Protein AF-A0A124ISJ4-F1 (afdb_monomer_lite)

Radius of gyration: 12.11 Å; chains: 1; bounding box: 34×25×30 Å

Structure (mmCIF, N/CA/C/O backbone):
data_AF-A0A124ISJ4-F1
#
_entry.id   AF-A0A124ISJ4-F1
#
loop_
_atom_site.group_PDB
_atom_site.id
_atom_site.type_symbol
_atom_site.label_atom_id
_atom_site.label_alt_id
_atom_site.label_comp_id
_atom_site.label_asym_id
_atom_site.label_entity_id
_atom_site.label_seq_id
_atom_site.pdbx_PDB_ins_code
_atom_site.Cartn_x
_atom_site.Cartn_y
_atom_site.Cartn_z
_atom_site.occupancy
_atom_site.B_iso_or_equiv
_atom_site.auth_seq_id
_atom_site.auth_comp_id
_atom_site.auth_asym_id
_atom_site.auth_atom_id
_atom_site.pdbx_PDB_model_num
ATOM 1 N N . ALA A 1 1 ? 9.299 9.063 -12.929 1.00 44.94 1 ALA A N 1
ATOM 2 C CA . ALA A 1 1 ? 8.234 8.607 -12.011 1.00 44.94 1 ALA A CA 1
ATOM 3 C C . ALA A 1 1 ? 6.878 8.981 -12.602 1.00 44.94 1 ALA A C 1
ATOM 5 O O . ALA A 1 1 ? 6.695 10.139 -12.966 1.00 44.94 1 ALA A O 1
ATOM 6 N N . CYS A 1 2 ? 5.970 8.017 -12.774 1.00 43.09 2 CYS A N 1
ATOM 7 C CA . CYS A 1 2 ? 4.635 8.282 -13.308 1.00 43.09 2 CYS A CA 1
ATOM 8 C C . CYS A 1 2 ? 3.858 9.215 -12.377 1.00 43.09 2 CYS A C 1
ATOM 10 O O . CYS A 1 2 ? 3.567 8.867 -11.238 1.00 43.09 2 CYS A O 1
ATOM 12 N N . ARG A 1 3 ? 3.522 10.410 -12.866 1.00 44.69 3 ARG A N 1
ATOM 13 C CA . ARG A 1 3 ? 2.771 11.413 -12.100 1.00 44.69 3 ARG A CA 1
ATOM 14 C C . ARG A 1 3 ? 1.317 10.977 -11.838 1.00 44.69 3 ARG A C 1
ATOM 16 O O . ARG A 1 3 ? 0.729 11.427 -10.865 1.00 44.69 3 ARG A O 1
ATOM 23 N N . SER A 1 4 ? 0.781 10.056 -12.648 1.00 48.16 4 SER A N 1
ATOM 24 C CA . SER A 1 4 ? -0.601 9.557 -12.564 1.00 48.16 4 SER A CA 1
ATOM 25 C C . SER A 1 4 ? -0.850 8.521 -11.467 1.00 48.16 4 SER A C 1
ATOM 27 O O . SER A 1 4 ? -2.001 8.300 -11.110 1.00 48.16 4 SER A O 1
ATOM 29 N N . THR A 1 5 ? 0.190 7.898 -10.901 1.00 52.09 5 THR A N 1
ATOM 30 C CA . THR A 1 5 ? 0.039 6.921 -9.804 1.00 52.09 5 THR A CA 1
ATOM 31 C C . THR A 1 5 ? -0.548 7.558 -8.534 1.00 52.09 5 THR A C 1
ATOM 33 O O . THR A 1 5 ? -1.005 6.850 -7.645 1.00 52.09 5 THR A O 1
ATOM 36 N N . LEU A 1 6 ? -0.521 8.894 -8.434 1.00 51.62 6 LEU A N 1
ATOM 37 C CA . LEU A 1 6 ? -0.985 9.655 -7.271 1.00 51.62 6 LEU A CA 1
ATOM 38 C C . LEU A 1 6 ? -2.476 10.019 -7.307 1.00 51.62 6 LEU A C 1
ATOM 40 O O . LEU A 1 6 ? -3.011 10.353 -6.252 1.00 51.62 6 LEU A O 1
ATOM 44 N N . GLU A 1 7 ? -3.119 9.997 -8.478 1.00 53.47 7 GLU A N 1
ATOM 45 C CA . GLU A 1 7 ? -4.506 10.468 -8.630 1.00 53.47 7 GLU A CA 1
ATOM 46 C C . GLU A 1 7 ? -5.519 9.314 -8.604 1.00 53.47 7 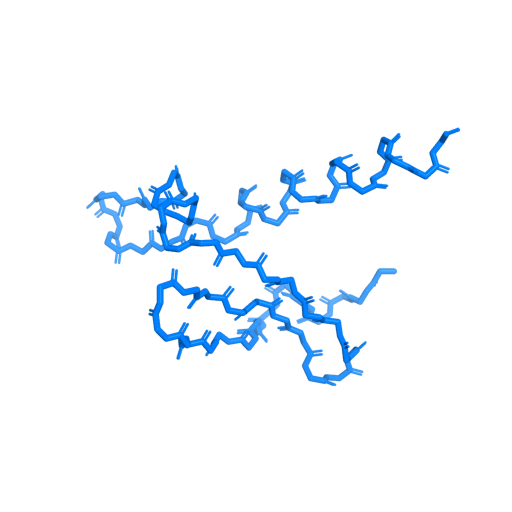GLU A C 1
ATOM 48 O O . GLU A 1 7 ? -6.515 9.429 -7.901 1.00 53.47 7 GLU A O 1
ATOM 53 N N . ASP A 1 8 ? -5.216 8.177 -9.245 1.00 57.91 8 ASP A N 1
ATOM 54 C CA . ASP A 1 8 ? -6.074 6.979 -9.242 1.00 57.91 8 ASP A CA 1
ATOM 55 C C . ASP A 1 8 ? -5.225 5.693 -9.347 1.00 57.91 8 ASP A C 1
ATOM 57 O O . ASP A 1 8 ? -5.017 5.154 -10.441 1.00 57.91 8 ASP A O 1
ATOM 61 N N . PRO A 1 9 ? -4.650 5.203 -8.233 1.00 65.25 9 PRO A N 1
ATOM 62 C CA . PRO A 1 9 ? -3.976 3.913 -8.223 1.00 65.25 9 PRO A CA 1
ATOM 63 C C . PRO A 1 9 ? -4.998 2.785 -8.407 1.00 65.25 9 PRO A C 1
ATOM 65 O O . PRO A 1 9 ? -6.031 2.732 -7.739 1.00 65.25 9 PRO A O 1
ATOM 68 N N . LEU A 1 10 ? -4.683 1.853 -9.300 1.00 67.75 10 LEU A N 1
ATOM 69 C CA . LEU A 1 10 ? -5.468 0.651 -9.521 1.00 67.75 10 LEU A CA 1
ATOM 70 C C . LEU A 1 10 ? -5.218 -0.310 -8.357 1.00 67.75 10 LEU A C 1
ATOM 72 O O . LEU A 1 10 ? -4.070 -0.636 -8.037 1.00 67.75 10 LEU A O 1
ATOM 76 N N . PHE A 1 11 ? -6.308 -0.711 -7.709 1.00 72.19 11 PHE A N 1
ATOM 77 C CA . PHE A 1 11 ? -6.315 -1.561 -6.526 1.00 72.19 11 PHE A CA 1
ATOM 78 C C . PHE A 1 11 ? -6.968 -2.895 -6.874 1.00 72.19 11 PHE A C 1
ATOM 80 O O . PHE A 1 11 ? -8.141 -2.933 -7.248 1.00 72.19 11 PHE A O 1
ATOM 87 N N . ILE A 1 12 ? -6.211 -3.984 -6.749 1.00 80.12 12 ILE A N 1
ATOM 88 C CA . ILE A 1 12 ? -6.710 -5.340 -6.998 1.00 80.12 12 ILE A CA 1
ATOM 89 C C . ILE A 1 12 ? -6.439 -6.183 -5.756 1.00 80.12 12 ILE A C 1
ATOM 91 O O . ILE A 1 12 ? -5.294 -6.322 -5.327 1.00 80.12 12 ILE A O 1
ATOM 95 N N . GLU A 1 13 ? -7.488 -6.764 -5.179 1.00 80.56 13 GLU A N 1
ATOM 96 C CA . GLU A 1 13 ? -7.346 -7.756 -4.114 1.00 80.56 13 GLU A CA 1
ATOM 97 C C . GLU A 1 13 ? -7.282 -9.154 -4.713 1.00 80.56 13 GLU A C 1
ATOM 99 O O . GLU A 1 13 ? -8.196 -9.583 -5.414 1.00 80.56 13 GLU A O 1
ATOM 104 N N . GLU A 1 14 ? -6.222 -9.887 -4.392 1.00 85.06 14 GLU A N 1
ATOM 105 C CA . GLU A 1 14 ? -6.026 -11.259 -4.843 1.00 85.06 14 GLU A CA 1
ATOM 106 C C . GLU A 1 14 ? -5.637 -12.128 -3.643 1.00 85.06 14 GLU A C 1
ATOM 108 O O . GLU A 1 14 ? -4.497 -12.122 -3.169 1.00 85.06 14 GLU A O 1
ATOM 113 N N . GLY A 1 15 ? -6.621 -12.853 -3.104 1.00 87.56 15 GLY A N 1
ATOM 114 C CA . GLY A 1 15 ? -6.447 -13.660 -1.896 1.00 87.56 15 GLY A CA 1
ATOM 115 C C . GLY A 1 15 ? -5.982 -12.819 -0.700 1.00 87.56 15 GLY A C 1
ATOM 116 O O . GLY A 1 15 ? -6.660 -11.871 -0.289 1.00 87.56 15 GLY A O 1
ATOM 117 N N . ASP A 1 16 ? -4.817 -13.173 -0.149 1.00 87.12 16 ASP A N 1
ATOM 118 C CA . ASP A 1 16 ? -4.147 -12.469 0.957 1.00 87.12 16 ASP A CA 1
ATOM 119 C C . ASP A 1 16 ? -3.252 -11.303 0.510 1.00 87.12 16 ASP A C 1
ATOM 121 O O . ASP A 1 16 ? -2.639 -10.629 1.345 1.00 87.12 16 ASP A O 1
ATOM 125 N N . ASN A 1 17 ? -3.174 -11.044 -0.795 1.00 85.12 17 ASN A N 1
ATOM 126 C CA . ASN A 1 17 ? -2.361 -9.981 -1.362 1.00 85.12 17 ASN A CA 1
ATOM 127 C C . ASN A 1 17 ? -3.223 -8.857 -1.937 1.00 85.12 17 ASN A C 1
ATOM 129 O O . ASN A 1 17 ? -4.400 -9.013 -2.267 1.00 85.12 17 ASN A O 1
ATOM 133 N N . VAL A 1 18 ? -2.589 -7.701 -2.040 1.00 83.56 18 VAL A N 1
ATOM 134 C CA . VAL A 1 18 ? -3.095 -6.490 -2.656 1.00 83.56 18 VAL A CA 1
ATOM 135 C C . VAL A 1 18 ? -2.078 -6.060 -3.696 1.00 83.56 18 VAL A C 1
ATOM 137 O O . VAL A 1 18 ? -0.887 -5.936 -3.402 1.00 83.56 18 VAL A O 1
ATOM 140 N N . TRP A 1 19 ? -2.557 -5.813 -4.904 1.00 81.44 19 TRP A N 1
ATOM 141 C CA . TRP A 1 19 ? -1.779 -5.218 -5.972 1.00 81.44 19 TRP A CA 1
ATOM 142 C C . TRP A 1 19 ? -2.121 -3.739 -6.077 1.00 81.44 19 TRP A C 1
ATOM 144 O O . TRP A 1 19 ? -3.289 -3.357 -6.165 1.00 81.44 19 TRP A O 1
ATOM 154 N N . LEU A 1 20 ? -1.076 -2.920 -6.053 1.00 76.19 20 LEU A N 1
ATOM 155 C CA . LEU A 1 20 ? -1.150 -1.470 -6.151 1.00 76.19 20 LEU A CA 1
ATOM 156 C C . LEU A 1 20 ? -0.375 -1.038 -7.370 1.00 76.19 20 LEU A C 1
ATOM 158 O O . LEU A 1 20 ? 0.833 -1.258 -7.440 1.00 76.19 20 LEU A O 1
ATOM 162 N N . GLY A 1 21 ? -1.043 -0.422 -8.330 1.00 72.75 21 GLY A N 1
ATOM 163 C CA . GLY A 1 21 ? -0.353 -0.051 -9.548 1.00 72.75 21 GLY A CA 1
ATOM 164 C C . GLY A 1 21 ? -1.012 1.044 -10.344 1.00 72.75 21 GLY A C 1
ATOM 165 O O . GLY A 1 21 ? -2.002 1.644 -9.942 1.00 72.75 21 GLY A O 1
ATOM 166 N N . CYS A 1 22 ? -0.428 1.318 -11.499 1.00 70.75 22 CYS A N 1
ATOM 167 C CA . CYS A 1 22 ? -1.032 2.174 -12.502 1.00 70.75 22 CYS A CA 1
ATOM 168 C C . CYS A 1 22 ? -0.997 1.432 -13.828 1.00 70.75 22 CYS A C 1
ATOM 170 O O . CYS A 1 22 ? 0.086 1.116 -14.321 1.00 70.75 22 CYS A O 1
ATOM 172 N N . ASP A 1 23 ? -2.168 1.207 -14.418 1.00 67.81 23 ASP A N 1
ATOM 173 C CA . ASP A 1 23 ? -2.279 0.482 -15.684 1.00 67.81 23 ASP A CA 1
ATOM 174 C C . ASP A 1 23 ? -1.535 1.200 -16.817 1.00 67.81 23 ASP A C 1
ATOM 176 O O . ASP A 1 23 ? -0.817 0.589 -17.601 1.00 67.81 23 ASP A O 1
ATOM 180 N N . ARG A 1 24 ? -1.561 2.543 -16.810 1.00 66.44 24 ARG A N 1
ATOM 181 C CA . ARG A 1 24 ? -0.808 3.363 -17.777 1.00 66.44 24 ARG A CA 1
ATOM 182 C C . ARG A 1 24 ? 0.701 3.149 -17.714 1.00 66.44 24 ARG A C 1
ATOM 184 O O . ARG A 1 24 ? 1.387 3.377 -18.702 1.00 66.44 24 ARG A O 1
ATOM 191 N N . CYS A 1 25 ? 1.216 2.791 -16.544 1.00 69.25 25 CYS A N 1
ATOM 192 C CA . CYS A 1 25 ? 2.648 2.652 -16.304 1.00 69.25 25 CYS A CA 1
ATOM 193 C C . CYS A 1 25 ? 3.071 1.182 -16.236 1.00 69.25 25 CYS A C 1
ATOM 195 O O . CYS A 1 25 ? 4.262 0.924 -16.097 1.00 69.25 25 CYS A O 1
ATOM 197 N N . ALA A 1 26 ? 2.107 0.250 -16.283 1.00 68.25 26 ALA A N 1
ATOM 198 C CA . ALA A 1 26 ? 2.278 -1.187 -16.069 1.00 68.25 26 ALA A CA 1
ATOM 199 C C . ALA A 1 26 ? 3.124 -1.539 -14.827 1.00 68.25 26 ALA A C 1
ATOM 201 O O . ALA A 1 26 ? 3.759 -2.590 -14.761 1.00 68.25 26 ALA A O 1
ATOM 202 N N . LEU A 1 27 ? 3.149 -0.644 -13.838 1.00 71.19 27 LEU A N 1
ATOM 203 C CA . LEU A 1 27 ? 3.903 -0.812 -12.605 1.00 71.19 27 LEU A CA 1
ATOM 204 C C . LEU A 1 27 ? 2.937 -1.241 -11.521 1.00 71.19 27 LEU A C 1
ATOM 206 O O . LEU A 1 27 ? 2.030 -0.485 -11.175 1.00 71.19 27 LEU A O 1
ATOM 210 N N . TYR A 1 28 ? 3.172 -2.437 -10.995 1.00 73.06 28 TYR A N 1
ATOM 211 C CA . TYR A 1 28 ? 2.368 -3.052 -9.955 1.00 73.06 28 TYR A CA 1
ATOM 212 C C . TYR A 1 28 ? 3.273 -3.481 -8.807 1.00 73.06 28 TYR A C 1
ATOM 214 O O . TYR A 1 28 ? 4.265 -4.183 -8.999 1.00 73.06 28 TYR A O 1
ATOM 222 N N . VAL A 1 29 ? 2.919 -3.058 -7.603 1.00 77.88 29 VAL A N 1
ATOM 223 C CA . VAL A 1 29 ? 3.557 -3.468 -6.360 1.00 77.88 29 VAL A CA 1
ATOM 224 C C . VAL A 1 29 ? 2.622 -4.441 -5.664 1.00 77.88 29 VAL A C 1
ATOM 226 O O . VAL A 1 29 ? 1.473 -4.112 -5.366 1.00 77.88 29 VAL A O 1
ATOM 229 N N . ARG A 1 30 ? 3.122 -5.649 -5.407 1.00 84.56 30 ARG A N 1
ATOM 230 C CA . ARG A 1 30 ? 2.416 -6.661 -4.623 1.00 84.56 30 ARG A CA 1
ATOM 231 C C . ARG A 1 30 ? 2.731 -6.471 -3.147 1.00 84.56 30 ARG A C 1
ATOM 233 O O . ARG A 1 30 ? 3.900 -6.475 -2.768 1.00 84.56 30 ARG A O 1
ATOM 240 N N . MET A 1 31 ? 1.704 -6.375 -2.315 1.00 84.62 31 MET A N 1
ATOM 241 C CA . MET A 1 31 ? 1.826 -6.293 -0.860 1.00 84.62 31 MET A CA 1
ATOM 242 C C . MET A 1 31 ? 0.888 -7.280 -0.183 1.00 84.62 31 MET A C 1
ATOM 244 O O . MET A 1 31 ? -0.198 -7.551 -0.688 1.00 84.62 31 MET A O 1
ATOM 248 N N . SER A 1 32 ? 1.268 -7.797 0.984 1.00 86.81 32 SER A N 1
ATOM 249 C CA . SER A 1 32 ? 0.334 -8.595 1.773 1.00 86.81 32 SER A CA 1
ATOM 250 C C . SER A 1 32 ? -0.702 -7.685 2.442 1.00 86.81 32 SER A C 1
ATOM 252 O O . SER A 1 32 ? -0.407 -6.552 2.836 1.00 86.81 32 SER A O 1
ATOM 254 N N . LYS A 1 33 ? -1.922 -8.185 2.658 1.00 83.38 33 LYS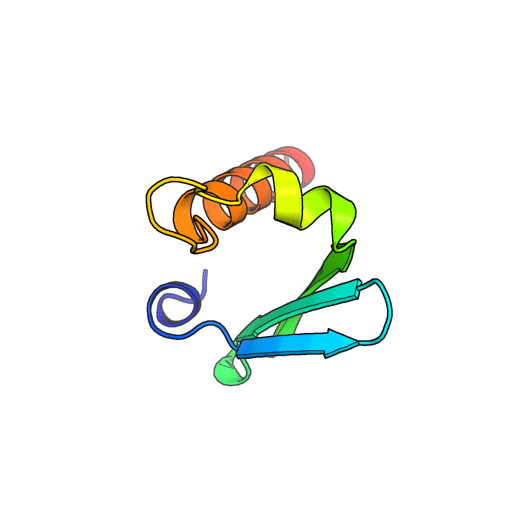 A N 1
ATOM 255 C CA . LYS A 1 33 ? -2.957 -7.461 3.420 1.00 83.38 33 LYS A CA 1
ATOM 256 C C . LYS A 1 33 ? -2.498 -7.094 4.834 1.00 83.38 33 LYS A C 1
ATOM 258 O O . LYS A 1 33 ? -2.973 -6.108 5.398 1.00 83.38 33 LYS A O 1
ATOM 263 N N . ARG A 1 34 ? -1.574 -7.868 5.414 1.00 86.12 34 ARG A N 1
ATOM 264 C CA . ARG A 1 34 ? -0.978 -7.580 6.727 1.00 86.12 34 ARG A CA 1
ATOM 265 C C . ARG A 1 34 ? -0.081 -6.346 6.684 1.00 86.12 34 ARG A C 1
ATOM 267 O O . ARG A 1 34 ? -0.162 -5.533 7.598 1.00 86.12 34 ARG A O 1
ATOM 274 N N . ASP A 1 35 ? 0.692 -6.171 5.619 1.00 84.19 35 ASP A N 1
ATOM 275 C CA . ASP A 1 35 ? 1.565 -5.003 5.458 1.00 84.19 35 ASP A CA 1
ATOM 276 C C . ASP A 1 35 ? 0.745 -3.739 5.189 1.00 84.19 35 ASP A C 1
ATOM 278 O O . ASP A 1 35 ? 0.972 -2.701 5.811 1.00 84.19 35 ASP A O 1
ATOM 282 N N . VAL A 1 36 ? -0.291 -3.839 4.347 1.00 81.75 36 VAL A N 1
ATOM 283 C CA . VAL A 1 36 ? -1.195 -2.712 4.048 1.00 81.75 36 VAL A CA 1
ATOM 284 C C . VAL A 1 36 ? -1.928 -2.225 5.303 1.00 81.75 36 VAL A C 1
ATOM 286 O O . VAL A 1 36 ? -2.149 -1.023 5.456 1.00 81.75 36 VAL A O 1
ATOM 289 N N . ARG A 1 37 ? -2.253 -3.120 6.251 1.00 83.56 37 ARG A N 1
ATOM 290 C CA . ARG A 1 37 ? -2.883 -2.742 7.533 1.00 83.56 37 ARG A CA 1
ATOM 291 C C . ARG A 1 37 ? -2.069 -1.728 8.334 1.00 83.56 37 ARG A C 1
ATOM 293 O O . 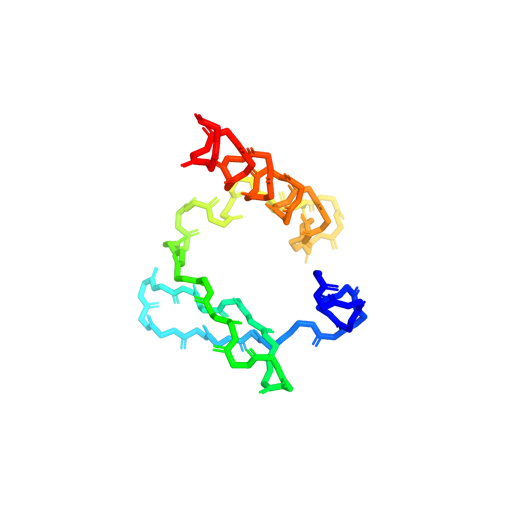ARG A 1 37 ? -2.674 -0.958 9.077 1.00 83.56 37 ARG A O 1
ATOM 300 N N . ARG A 1 38 ? -0.741 -1.686 8.179 1.00 86.69 38 ARG A N 1
ATOM 301 C CA . ARG A 1 38 ? 0.112 -0.681 8.837 1.00 86.69 38 ARG A CA 1
ATOM 302 C C . ARG A 1 38 ? -0.245 0.748 8.419 1.00 86.69 38 ARG A C 1
ATOM 304 O O . ARG A 1 38 ? -0.050 1.676 9.195 1.00 86.69 38 ARG A O 1
ATOM 311 N N . TYR A 1 39 ? -0.814 0.903 7.228 1.00 84.31 39 TYR A N 1
ATOM 312 C CA . TYR A 1 39 ? -1.215 2.178 6.647 1.00 84.31 39 TYR A CA 1
ATOM 313 C C . TYR A 1 39 ? -2.728 2.419 6.751 1.00 84.31 39 TYR A C 1
ATOM 315 O O . TYR A 1 39 ? -3.254 3.326 6.112 1.00 84.31 39 TYR A O 1
ATOM 323 N N . TRP A 1 40 ? -3.466 1.626 7.534 1.00 81.88 40 TRP A N 1
ATOM 324 C CA . TRP A 1 40 ? -4.903 1.822 7.721 1.00 81.88 40 TRP A CA 1
ATOM 325 C C . TRP A 1 40 ? -5.194 2.917 8.753 1.00 81.88 40 TRP A C 1
ATOM 327 O O . TRP A 1 40 ? -4.854 2.789 9.930 1.00 81.88 40 TRP A O 1
ATOM 337 N N . SER A 1 41 ? -5.899 3.971 8.339 1.00 79.88 41 SER A N 1
ATOM 338 C CA . SER A 1 41 ? -6.463 4.948 9.268 1.00 79.88 41 SER A CA 1
ATOM 339 C C . SER A 1 41 ? -7.780 4.423 9.833 1.00 79.88 41 SER A C 1
ATOM 341 O O . SER A 1 41 ? -8.787 4.343 9.124 1.00 79.88 41 SER A O 1
ATOM 343 N N . TYR A 1 42 ? -7.797 4.113 11.131 1.00 78.94 42 TYR A N 1
ATOM 344 C CA . TYR A 1 42 ? -9.024 3.734 11.840 1.00 78.94 42 TYR A CA 1
ATOM 345 C C . TYR A 1 42 ? -10.002 4.908 11.975 1.00 78.94 42 TYR A C 1
ATOM 347 O O . TYR A 1 42 ? -11.210 4.698 11.895 1.00 78.94 42 TYR A O 1
ATOM 355 N N . THR A 1 43 ? -9.493 6.138 12.089 1.00 83.06 43 THR A N 1
ATOM 356 C CA . THR A 1 43 ? -10.305 7.363 12.173 1.00 83.06 43 THR A CA 1
ATOM 357 C C . THR A 1 43 ? -11.018 7.657 10.855 1.00 83.06 43 THR A C 1
ATOM 359 O O . THR A 1 43 ? -12.205 7.967 10.838 1.00 83.06 43 THR A O 1
ATOM 362 N N . SER A 1 44 ? -10.307 7.523 9.734 1.00 80.81 44 SER A N 1
ATOM 363 C CA . SER A 1 44 ? -10.829 7.830 8.395 1.00 80.81 44 SER A CA 1
ATOM 364 C C . SER A 1 44 ? -11.448 6.612 7.701 1.00 80.81 44 SER A C 1
ATOM 366 O O . SER A 1 44 ? -12.004 6.759 6.615 1.00 80.81 44 SER A O 1
ATOM 368 N N . ARG A 1 45 ? -11.318 5.414 8.296 1.00 78.06 45 ARG A N 1
ATOM 369 C CA . ARG A 1 45 ? -11.698 4.098 7.740 1.00 78.06 45 ARG A CA 1
ATOM 370 C C . ARG A 1 45 ? -11.196 3.888 6.306 1.00 78.06 45 ARG A C 1
ATOM 372 O O . ARG A 1 45 ? -11.923 3.380 5.455 1.00 78.06 45 ARG A O 1
ATOM 379 N N . ARG A 1 46 ? -9.970 4.337 6.029 1.00 76.31 46 ARG A N 1
ATOM 380 C CA . ARG A 1 46 ? -9.338 4.321 4.701 1.00 76.31 46 ARG A CA 1
ATOM 381 C C . ARG A 1 46 ? -7.846 4.039 4.828 1.00 76.31 46 ARG A C 1
ATOM 383 O O . ARG A 1 46 ? -7.233 4.385 5.837 1.00 76.31 46 ARG A O 1
ATOM 390 N N . VAL A 1 47 ? -7.261 3.461 3.782 1.00 75.62 47 VAL A N 1
ATOM 391 C CA . VAL A 1 47 ? -5.805 3.317 3.668 1.00 75.62 47 VAL A CA 1
ATOM 392 C C . VAL A 1 47 ? -5.179 4.681 3.372 1.00 75.62 47 VAL A C 1
ATOM 394 O O . VAL A 1 47 ? -5.640 5.422 2.502 1.00 75.62 47 VAL A O 1
ATOM 397 N N . LEU A 1 48 ? -4.107 5.003 4.087 1.00 81.44 48 LEU A N 1
ATOM 398 C CA . LEU A 1 48 ? -3.260 6.166 3.867 1.00 81.44 48 LEU A CA 1
ATOM 399 C C . LEU A 1 48 ? -2.276 5.880 2.725 1.00 81.44 48 LEU A C 1
ATOM 401 O O . LEU A 1 48 ? -1.085 5.650 2.929 1.00 81.44 48 LEU A O 1
ATOM 405 N N . TRP A 1 49 ? -2.794 5.886 1.495 1.00 74.12 49 TRP A N 1
ATOM 406 C CA . TRP A 1 49 ? -2.027 5.545 0.291 1.00 74.12 49 TRP A CA 1
ATOM 407 C C . TRP A 1 49 ? -0.780 6.400 0.089 1.00 74.12 49 TRP A C 1
ATOM 409 O O . TRP A 1 49 ? 0.236 5.909 -0.393 1.00 74.12 49 TRP A O 1
ATOM 419 N N . ARG A 1 50 ? -0.837 7.676 0.481 1.00 76.00 50 ARG A N 1
ATOM 420 C CA . ARG A 1 50 ? 0.293 8.597 0.342 1.00 76.00 50 ARG A CA 1
ATOM 421 C C . ARG A 1 50 ? 1.480 8.186 1.215 1.00 76.00 50 ARG A C 1
ATOM 423 O O . ARG A 1 50 ? 2.610 8.261 0.744 1.00 76.00 50 ARG A O 1
ATOM 430 N N . ASP A 1 51 ? 1.230 7.751 2.448 1.00 81.88 51 ASP A N 1
ATOM 431 C CA . ASP A 1 51 ? 2.283 7.300 3.360 1.00 81.88 51 ASP A CA 1
ATOM 432 C C . ASP A 1 51 ? 2.885 5.973 2.887 1.00 81.88 51 ASP A C 1
ATOM 434 O O . ASP A 1 51 ? 4.104 5.852 2.817 1.00 81.88 51 ASP A O 1
ATOM 438 N N . LEU A 1 52 ? 2.041 5.035 2.445 1.00 81.56 52 LEU A N 1
ATOM 439 C CA . LEU A 1 52 ? 2.481 3.765 1.859 1.00 81.56 52 LEU A CA 1
ATOM 440 C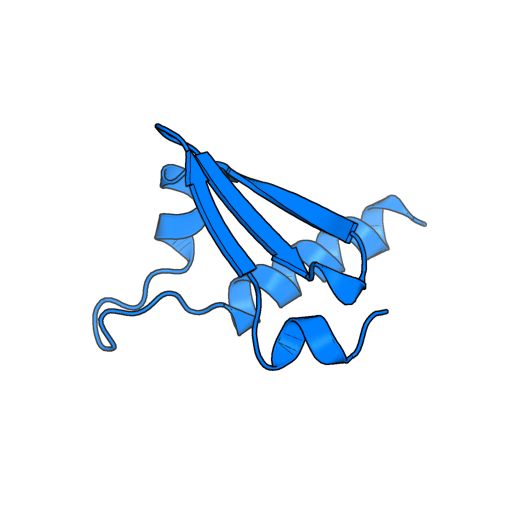 C . LEU A 1 52 ? 3.373 3.982 0.630 1.00 81.56 52 LEU A C 1
ATOM 442 O O . LEU A 1 52 ? 4.454 3.406 0.531 1.00 81.56 52 LEU A O 1
ATOM 446 N N . LEU A 1 53 ? 2.934 4.821 -0.314 1.00 75.56 53 LEU A N 1
ATOM 447 C CA . LEU A 1 53 ? 3.706 5.116 -1.522 1.00 75.56 53 LEU A CA 1
ATOM 448 C C . LEU A 1 53 ? 5.018 5.826 -1.187 1.00 75.56 53 LEU A C 1
ATOM 450 O O . LEU A 1 53 ? 6.032 5.537 -1.816 1.00 75.56 53 LEU A O 1
ATOM 454 N N . ARG A 1 54 ? 5.018 6.740 -0.210 1.00 79.62 54 ARG A N 1
ATOM 455 C CA . ARG A 1 54 ? 6.239 7.421 0.231 1.00 79.62 54 ARG A CA 1
ATOM 456 C C . ARG A 1 54 ? 7.265 6.421 0.760 1.00 79.62 54 ARG A C 1
ATOM 458 O O . ARG A 1 54 ? 8.408 6.488 0.321 1.00 79.62 54 ARG A O 1
ATOM 465 N N . ASP A 1 55 ? 6.844 5.501 1.624 1.00 81.25 55 ASP A N 1
ATOM 466 C CA . ASP A 1 55 ? 7.722 4.474 2.194 1.00 81.25 55 ASP A CA 1
ATOM 467 C C . ASP A 1 55 ? 8.267 3.535 1.106 1.00 81.25 55 ASP A C 1
ATOM 469 O O . ASP A 1 55 ? 9.464 3.248 1.064 1.00 81.25 55 ASP A O 1
ATOM 473 N N . LEU A 1 56 ? 7.415 3.124 0.160 1.00 75.44 56 LEU A N 1
ATOM 474 C CA . LEU A 1 56 ? 7.842 2.346 -1.004 1.00 75.44 56 LEU A CA 1
ATOM 475 C C . LEU A 1 56 ? 8.897 3.088 -1.828 1.00 75.44 56 LEU A C 1
ATOM 477 O O . LEU A 1 56 ? 9.940 2.523 -2.150 1.00 75.44 56 LEU A O 1
ATOM 481 N N . TYR A 1 57 ? 8.648 4.354 -2.170 1.00 70.25 57 TYR A N 1
ATOM 482 C CA . TYR A 1 57 ? 9.586 5.144 -2.964 1.00 70.25 57 TYR A CA 1
ATOM 483 C C . TYR A 1 57 ? 10.913 5.391 -2.244 1.00 70.25 57 TYR A C 1
ATOM 485 O O . TYR A 1 57 ? 11.944 5.393 -2.915 1.00 70.25 57 TYR A O 1
ATOM 493 N N . SER A 1 58 ? 10.920 5.580 -0.918 1.00 72.38 58 SER A N 1
ATOM 494 C CA . SER A 1 58 ? 12.178 5.677 -0.167 1.00 72.38 58 SER A CA 1
ATOM 495 C C . SER A 1 58 ? 12.980 4.385 -0.255 1.00 72.38 58 SER A C 1
ATOM 497 O O . SER A 1 58 ? 14.152 4.447 -0.609 1.00 72.38 58 SER A O 1
ATOM 499 N N . SER A 1 59 ? 12.340 3.227 -0.075 1.00 66.00 59 SER A N 1
ATOM 500 C CA . SER A 1 59 ? 13.029 1.938 -0.180 1.00 66.00 59 SER A CA 1
ATOM 501 C C . SER A 1 59 ? 13.536 1.652 -1.596 1.00 66.00 59 SER A C 1
ATOM 503 O O . SER A 1 59 ? 14.626 1.117 -1.759 1.00 66.00 59 SER A O 1
ATOM 505 N N . PHE A 1 60 ? 12.788 2.036 -2.637 1.00 60.81 60 P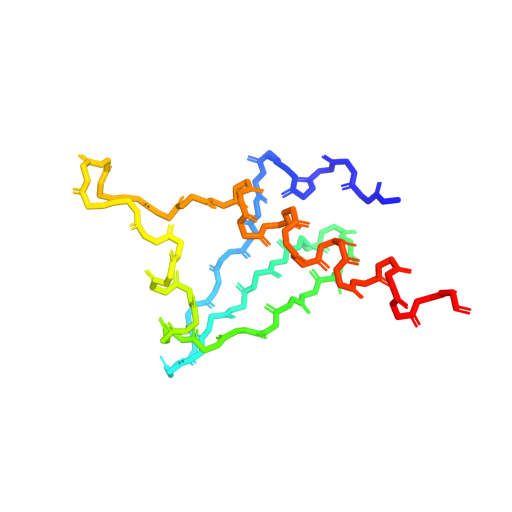HE A N 1
ATOM 506 C CA . PHE A 1 60 ? 13.262 1.913 -4.020 1.00 60.81 60 PHE A CA 1
ATOM 507 C C . PHE A 1 60 ? 14.440 2.837 -4.327 1.00 60.81 60 PHE A C 1
ATOM 509 O O . PHE A 1 60 ? 15.323 2.449 -5.085 1.00 60.81 60 PHE A O 1
ATOM 516 N N . ARG A 1 61 ? 14.448 4.054 -3.774 1.00 56.97 61 ARG A N 1
ATOM 517 C CA . ARG A 1 61 ? 15.557 4.994 -3.955 1.00 56.97 61 ARG A CA 1
ATOM 518 C C . ARG A 1 61 ? 16.822 4.483 -3.272 1.00 56.97 61 ARG A C 1
ATOM 520 O O . ARG A 1 61 ? 17.873 4.532 -3.886 1.00 56.97 61 ARG A O 1
ATOM 527 N N . GLU A 1 62 ? 16.702 3.955 -2.059 1.00 56.59 62 GLU A N 1
AT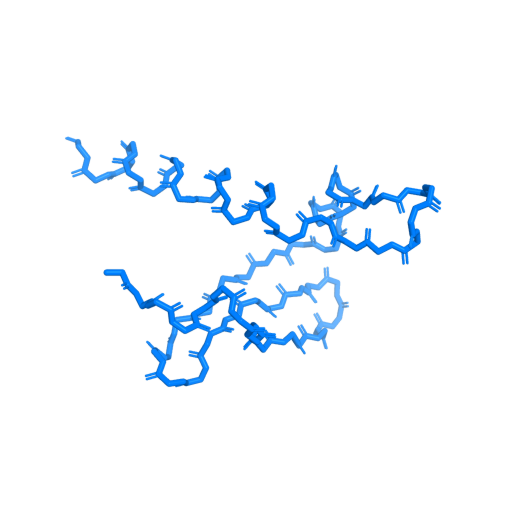OM 528 C CA . GLU A 1 62 ? 17.825 3.351 -1.330 1.00 56.59 62 GLU A CA 1
ATOM 529 C C . GLU A 1 62 ? 18.354 2.073 -1.992 1.00 56.59 62 GLU A C 1
ATOM 531 O O . GLU A 1 62 ? 19.530 1.773 -1.862 1.00 56.59 62 GLU A O 1
ATOM 536 N N . ALA A 1 63 ? 17.516 1.323 -2.712 1.00 50.53 63 ALA A N 1
ATOM 537 C CA . ALA A 1 63 ? 17.942 0.134 -3.454 1.00 50.53 63 ALA A CA 1
ATOM 538 C C . ALA A 1 63 ? 18.579 0.441 -4.826 1.00 50.53 63 ALA A C 1
ATOM 540 O O . ALA A 1 63 ? 19.044 -0.484 -5.494 1.00 50.53 63 ALA A O 1
ATOM 541 N N . ALA A 1 64 ? 18.527 1.697 -5.282 1.00 47.38 64 ALA A N 1
ATOM 542 C CA . ALA A 1 64 ? 19.049 2.141 -6.576 1.00 47.38 64 ALA A CA 1
ATOM 543 C C . ALA A 1 64 ? 20.374 2.925 -6.477 1.00 47.38 64 ALA A C 1
ATOM 545 O O . ALA A 1 64 ? 20.953 3.235 -7.521 1.00 47.38 64 ALA A O 1
ATOM 546 N N . ASP A 1 65 ? 20.819 3.239 -5.257 1.00 45.12 65 ASP A N 1
ATOM 547 C CA . ASP A 1 65 ? 22.165 3.725 -4.912 1.00 45.12 65 ASP A CA 1
ATOM 548 C C . ASP A 1 65 ? 23.080 2.534 -4.559 1.00 45.12 65 ASP A C 1
ATOM 550 O O . ASP A 1 65 ? 24.277 2.579 -4.928 1.00 45.12 65 ASP A O 1
#

Sequence (65 aa):
ACRSTLEDPLFIEEGDNVWLGCDRCALYVRMSKRDVRRYWSYTSRRVLWRDLLRDLYSSFREAAD

Secondary structure (DSSP, 8-state):
--GGGGT--EEEEETTEEEEEEGGGTEEEEEEHHHHGGGEETTTTEE-HHHHHHHHHHHHHHT--

Foldseek 3Di:
DDPCLVPDWDWDDDPQWIWTHDPVVVDIDIDGPVVQVVQQDPPVRDGPVVVVVVVVVVVVVVVVD

pLDDT: mean 72.29, std 12.75, range [43.09, 87.56]